Protein AF-A0A2V7QU75-F1 (afdb_monomer)

Foldseek 3Di:
DQPDVVVVVVCVVQVWAWPAPFDQDPVQKTKTWTQHPVRDIDIDIDRRPDD

pLDDT: mean 76.67, std 11.54, range [45.06, 89.56]

Nearest PDB structures (foldseek):
  1kll-assembly1_A-2  TM=8.060E-01  e=3.674E-02  Streptomyces lavendulae
  2i7r-assembly1_B  TM=8.028E-01  e=3.250E-02  Streptococcus pneumoniae
  2r6u-assembly2_D  TM=8.689E-01  e=1.417E-01  Rhodococcus jostii RHA1
  2rbb-assembly1_B  TM=8.498E-01  e=2.960E-01  Paraburkholderia phytofirmans PsJN
  3e5d-assembly1_A-2  TM=7.920E-01  e=4.023E-01  Listeria monocytogenes serotype 4b str. F2365

Secondary structure (DSSP, 8-state):
--HHHHHHHHHHHTT-EEEEEEEEPTTS-EEEEEE-TTS-EEEEEEPPPP-

Solvent-accessible surface area (backbone atoms only — not comparable to full-atom values): 3088 Å² total; per-residue (Å²): 120,79,54,67,64,56,47,50,53,49,39,49,74,72,55,24,45,72,75,38,68,83,40,76,46,99,85,66,34,34,38,31,30,33,29,38,81,90,72,48,78,47,77,50,75,43,69,63,74,80,129

Radius of gyration: 11.04 Å; Cα contacts (8 Å, |Δi|>4): 79; chains: 1; bounding box: 28×15×34 Å

Structure (mmCIF, N/CA/C/O backbone):
data_AF-A0A2V7QU75-F1
#
_entry.id   AF-A0A2V7QU75-F1
#
loop_
_atom_site.group_PDB
_atom_site.id
_atom_site.type_symbol
_atom_site.label_atom_id
_atom_site.label_alt_id
_atom_site.label_comp_id
_atom_site.label_asym_id
_atom_site.label_entity_id
_atom_site.label_seq_id
_atom_site.pdbx_PDB_ins_code
_atom_site.Cartn_x
_atom_site.Cartn_y
_atom_site.Cartn_z
_atom_site.occupancy
_atom_site.B_iso_or_equiv
_atom_site.auth_seq_id
_atom_site.auth_comp_id
_atom_site.auth_asym_id
_atom_site.auth_atom_id
_atom_site.pdbx_PDB_model_num
ATOM 1 N N . MET A 1 1 ? -0.349 -14.014 -15.580 1.00 45.19 1 MET A N 1
ATOM 2 C CA . MET A 1 1 ? -0.805 -13.550 -14.252 1.00 45.19 1 MET A CA 1
ATOM 3 C C . 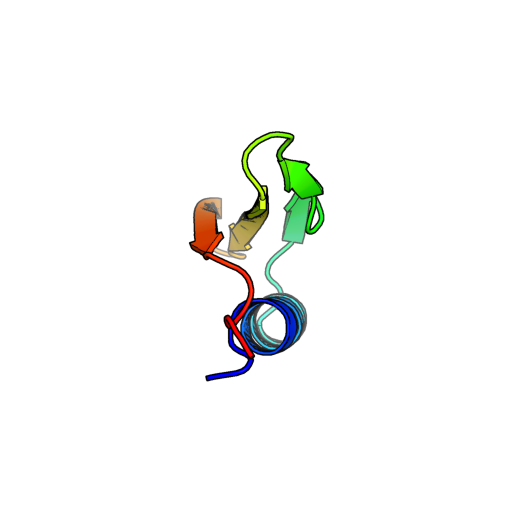MET A 1 1 ? -0.289 -12.132 -14.111 1.00 45.19 1 MET A C 1
ATOM 5 O O . MET A 1 1 ? 0.849 -11.931 -13.706 1.00 45.19 1 MET A O 1
ATOM 9 N N . ASP A 1 2 ? -1.095 -11.165 -14.535 1.00 52.94 2 ASP A N 1
ATOM 10 C CA . ASP A 1 2 ? -0.879 -9.711 -14.451 1.00 52.94 2 ASP A CA 1
ATOM 11 C C . ASP A 1 2 ? -0.958 -9.238 -12.984 1.00 52.94 2 ASP A C 1
ATOM 13 O O . ASP A 1 2 ? -1.792 -8.434 -12.576 1.00 52.94 2 ASP A O 1
ATOM 17 N N . GLY A 1 3 ? -0.189 -9.907 -12.124 1.00 62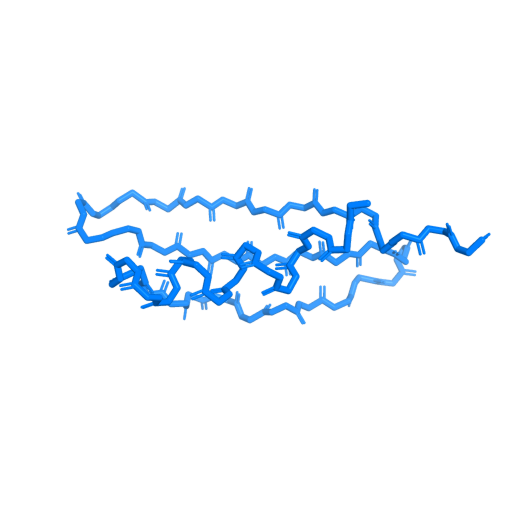.72 3 GLY A N 1
ATOM 18 C CA . GLY A 1 3 ? -0.712 -10.332 -10.829 1.00 62.72 3 GLY A CA 1
ATOM 19 C C . GLY A 1 3 ? -0.562 -9.328 -9.701 1.00 62.72 3 GLY A C 1
ATOM 20 O O . GLY A 1 3 ? -1.219 -9.496 -8.685 1.00 62.72 3 GLY A O 1
ATOM 21 N N . ILE A 1 4 ? 0.280 -8.304 -9.843 1.00 71.25 4 ILE A N 1
ATOM 22 C CA . ILE A 1 4 ? 0.602 -7.426 -8.712 1.00 71.25 4 ILE A CA 1
ATOM 23 C C . ILE A 1 4 ? -0.397 -6.272 -8.563 1.00 71.25 4 ILE A C 1
ATOM 25 O O . ILE A 1 4 ? -0.780 -5.926 -7.451 1.00 71.25 4 ILE A O 1
ATOM 29 N N . GLU A 1 5 ? -0.891 -5.740 -9.681 1.00 74.19 5 GLU A N 1
ATOM 30 C CA . GLU A 1 5 ? -1.916 -4.689 -9.704 1.00 74.19 5 GLU A CA 1
ATOM 31 C C . GLU A 1 5 ? -3.298 -5.256 -9.360 1.00 74.19 5 GLU A C 1
ATOM 33 O O . GLU A 1 5 ? -4.040 -4.656 -8.584 1.00 74.19 5 GLU A O 1
ATOM 38 N N . ALA A 1 6 ? -3.613 -6.458 -9.857 1.00 77.25 6 ALA A N 1
ATOM 39 C CA . ALA A 1 6 ? -4.831 -7.172 -9.485 1.00 77.25 6 ALA A CA 1
ATOM 40 C C . ALA A 1 6 ? -4.857 -7.514 -7.983 1.00 77.25 6 ALA A C 1
ATOM 42 O O . ALA A 1 6 ? -5.874 -7.297 -7.325 1.00 77.25 6 ALA A O 1
ATOM 43 N N . PHE A 1 7 ? -3.731 -7.972 -7.416 1.00 77.69 7 PHE A N 1
ATOM 44 C CA . PHE A 1 7 ? -3.615 -8.191 -5.969 1.00 77.69 7 PHE A CA 1
ATOM 45 C C . PHE A 1 7 ? -3.741 -6.891 -5.178 1.00 77.69 7 PHE A C 1
ATOM 47 O O . PHE A 1 7 ? -4.434 -6.871 -4.168 1.00 77.69 7 PHE A O 1
ATOM 54 N N . TYR A 1 8 ? -3.120 -5.801 -5.636 1.00 76.25 8 TYR A N 1
ATOM 55 C CA . TYR A 1 8 ? -3.234 -4.494 -4.991 1.00 76.25 8 TYR A CA 1
ATOM 56 C C . TYR A 1 8 ? -4.694 -4.025 -4.904 1.0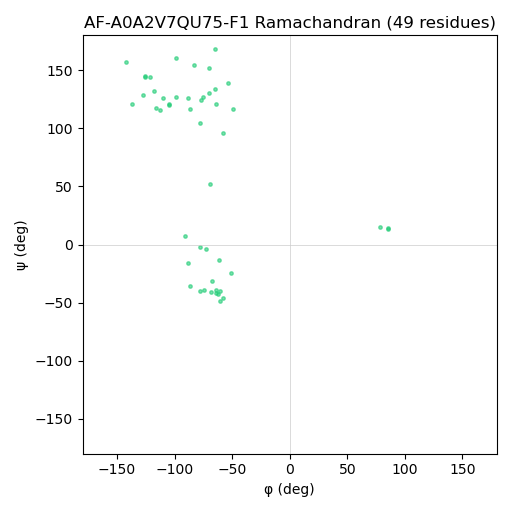0 76.25 8 TYR A C 1
ATOM 58 O O . TYR A 1 8 ? -5.154 -3.619 -3.836 1.00 76.25 8 TYR A O 1
ATOM 66 N N . ALA A 1 9 ? -5.447 -4.143 -6.003 1.00 81.69 9 ALA A N 1
ATOM 67 C CA . ALA A 1 9 ? -6.870 -3.815 -6.027 1.00 81.69 9 ALA A CA 1
ATOM 68 C C . ALA A 1 9 ? -7.693 -4.730 -5.103 1.00 81.69 9 ALA A C 1
ATOM 70 O O . ALA A 1 9 ? -8.593 -4.256 -4.411 1.00 8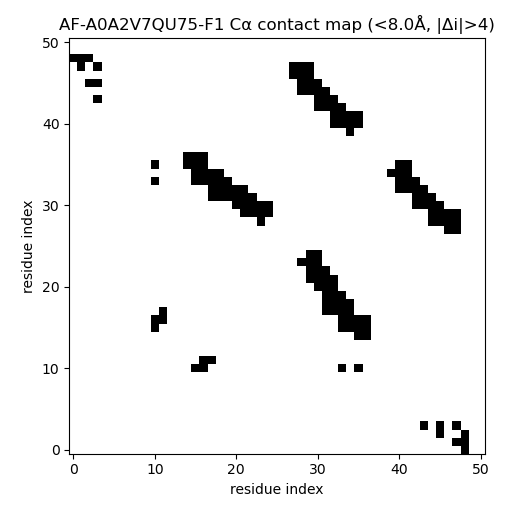1.69 9 ALA A O 1
ATOM 71 N N . GLN A 1 10 ? -7.365 -6.023 -5.049 1.00 83.62 10 GLN A N 1
ATOM 72 C CA . GLN A 1 10 ? -8.039 -6.981 -4.175 1.00 83.62 10 GLN A CA 1
ATOM 73 C C . GLN A 1 10 ? -7.744 -6.717 -2.690 1.00 83.62 10 GLN A C 1
ATOM 75 O O . GLN A 1 10 ? -8.656 -6.761 -1.871 1.00 83.62 10 GLN A O 1
ATOM 80 N N . CYS A 1 11 ? -6.501 -6.382 -2.340 1.00 81.06 11 CYS A N 1
ATOM 81 C CA . CYS A 1 11 ? -6.117 -5.965 -0.993 1.00 81.06 11 CYS A CA 1
ATOM 82 C C . CYS A 1 11 ? -6.879 -4.705 -0.571 1.00 81.06 11 CYS A C 1
ATOM 84 O O . CYS A 1 11 ? -7.497 -4.704 0.490 1.00 81.06 11 CYS A O 1
ATOM 86 N N . ALA A 1 12 ? -6.923 -3.679 -1.425 1.00 81.44 12 ALA A N 1
ATOM 87 C CA . ALA A 1 12 ? -7.696 -2.469 -1.149 1.00 81.44 12 ALA A CA 1
ATOM 88 C C . ALA A 1 12 ? -9.200 -2.765 -0.974 1.00 81.44 12 ALA A C 1
ATOM 90 O O . ALA A 1 12 ? -9.835 -2.220 -0.074 1.00 81.44 12 ALA A O 1
ATOM 91 N N . ALA A 1 13 ? -9.767 -3.662 -1.789 1.00 85.56 13 ALA A N 1
ATOM 92 C CA . ALA A 1 13 ? -11.167 -4.079 -1.679 1.00 85.56 13 ALA A CA 1
ATOM 93 C C . ALA A 1 13 ? -11.466 -4.884 -0.401 1.00 85.56 13 ALA A C 1
ATOM 95 O O . ALA A 1 13 ? -12.563 -4.777 0.141 1.00 85.56 13 ALA A O 1
ATOM 96 N N . ASN A 1 14 ? -10.494 -5.650 0.101 1.00 83.62 14 ASN A N 1
ATOM 97 C CA . ASN A 1 14 ? -10.593 -6.381 1.368 1.00 83.62 14 ASN A CA 1
ATOM 98 C C . ASN A 1 14 ? -10.395 -5.484 2.603 1.00 83.62 14 AS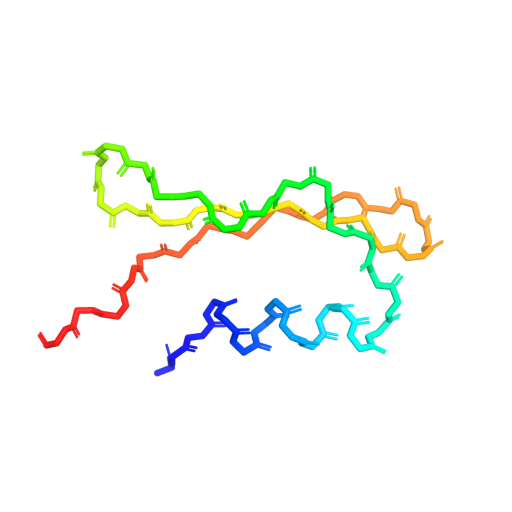N A C 1
ATOM 100 O O . ASN A 1 14 ? -10.504 -5.964 3.727 1.00 83.62 14 ASN A O 1
ATOM 104 N N . GLY A 1 15 ? -10.123 -4.188 2.413 1.00 84.25 15 GLY A N 1
ATOM 105 C CA . GLY A 1 15 ? -9.877 -3.248 3.504 1.00 84.25 15 GLY A CA 1
ATOM 106 C C . GLY A 1 15 ? -8.431 -3.232 3.993 1.00 84.25 15 GLY A C 1
ATOM 107 O O . GLY A 1 15 ? -8.160 -2.659 5.044 1.00 84.25 15 GLY A O 1
ATOM 108 N N . ALA A 1 16 ? -7.499 -3.828 3.243 1.00 86.31 16 ALA A N 1
ATOM 109 C CA . ALA A 1 16 ? -6.088 -3.725 3.564 1.00 86.31 16 ALA A CA 1
ATOM 110 C C . ALA A 1 16 ? -5.588 -2.292 3.308 1.00 86.31 16 ALA A C 1
ATOM 112 O O . ALA A 1 16 ? -5.791 -1.711 2.235 1.00 86.31 16 ALA A O 1
ATOM 113 N N . THR A 1 17 ? -4.902 -1.730 4.294 1.00 87.00 17 THR A N 1
ATOM 114 C CA . THR A 1 17 ? -4.265 -0.420 4.226 1.00 87.00 17 THR A CA 1
ATOM 115 C C . THR A 1 17 ? -2.975 -0.524 3.431 1.00 87.00 17 THR A C 1
ATOM 117 O O . THR A 1 17 ? -2.078 -1.292 3.759 1.00 87.00 17 THR A O 1
ATOM 120 N N . ILE A 1 18 ? -2.834 0.280 2.383 1.00 85.62 18 ILE A N 1
ATOM 121 C CA . ILE A 1 18 ? -1.595 0.327 1.605 1.00 85.62 18 ILE A CA 1
ATOM 122 C C . ILE A 1 18 ? -0.563 1.145 2.380 1.00 85.62 18 ILE A C 1
ATOM 124 O O . ILE A 1 18 ? -0.624 2.372 2.419 1.00 85.62 18 ILE A O 1
ATOM 128 N N . ILE A 1 19 ? 0.398 0.448 2.982 1.00 88.00 19 ILE A N 1
ATOM 129 C CA . ILE A 1 19 ? 1.497 1.053 3.740 1.00 88.00 19 ILE A CA 1
ATOM 130 C C . ILE A 1 19 ? 2.559 1.601 2.789 1.00 88.00 19 ILE A C 1
ATOM 132 O O . ILE A 1 19 ? 3.101 2.686 2.997 1.00 88.00 19 ILE A O 1
ATOM 136 N N . LYS A 1 20 ? 2.851 0.858 1.717 1.00 84.31 20 LYS A N 1
ATOM 137 C CA . LYS A 1 20 ? 3.777 1.287 0.671 1.00 84.31 20 LYS A CA 1
ATOM 138 C C . LYS A 1 20 ? 3.175 0.940 -0.688 1.00 84.31 20 LYS A C 1
ATOM 140 O O . LYS A 1 20 ? 2.906 -0.239 -0.934 1.00 84.31 20 LYS A O 1
ATOM 145 N N . PRO A 1 21 ? 2.962 1.935 -1.564 1.00 79.56 21 P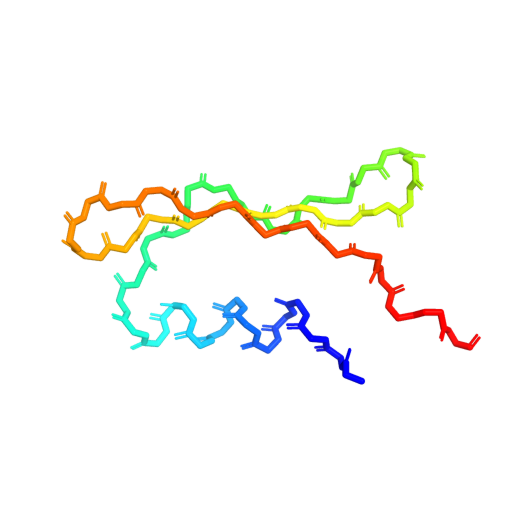RO A N 1
ATOM 146 C CA . PRO A 1 21 ? 2.436 1.688 -2.898 1.00 79.56 21 PRO A CA 1
ATOM 147 C C . PRO A 1 21 ? 3.424 0.864 -3.732 1.00 79.56 21 PRO A C 1
ATOM 149 O O . PRO A 1 21 ? 4.578 0.682 -3.349 1.00 79.56 21 PRO A O 1
ATOM 152 N N . LEU A 1 22 ? 2.951 0.380 -4.883 1.00 75.81 22 LEU A N 1
ATOM 153 C CA . LEU A 1 22 ? 3.737 -0.376 -5.854 1.00 75.81 22 LEU A CA 1
ATOM 154 C C . LEU A 1 22 ? 4.951 0.429 -6.332 1.00 75.81 22 LEU A C 1
ATOM 156 O O . LEU A 1 22 ? 4.857 1.238 -7.256 1.00 75.81 22 LEU A O 1
ATOM 160 N N . THR A 1 23 ? 6.099 0.185 -5.711 1.00 78.69 23 THR A N 1
ATOM 161 C CA . THR A 1 23 ? 7.353 0.858 -6.034 1.00 78.69 23 THR A CA 1
ATOM 162 C C . THR A 1 23 ? 8.186 -0.042 -6.930 1.00 78.69 23 THR A C 1
ATOM 164 O O . THR A 1 23 ? 8.445 -1.202 -6.612 1.00 78.69 23 THR A O 1
ATOM 167 N N . ALA A 1 24 ? 8.621 0.502 -8.067 1.00 79.38 24 ALA A N 1
ATOM 168 C CA . ALA A 1 24 ? 9.592 -0.160 -8.924 1.00 79.38 24 ALA A CA 1
ATOM 169 C C . ALA A 1 24 ? 10.988 -0.057 -8.302 1.00 79.38 24 ALA A C 1
ATOM 171 O O . ALA A 1 24 ? 11.460 1.034 -7.973 1.00 79.38 24 ALA A O 1
ATOM 172 N N . THR A 1 25 ? 11.652 -1.196 -8.152 1.00 74.75 25 THR A N 1
ATOM 173 C CA . THR A 1 25 ? 13.041 -1.254 -7.719 1.00 74.75 25 THR A CA 1
ATOM 174 C C . THR A 1 25 ? 13.977 -1.030 -8.906 1.00 74.75 25 THR A C 1
ATOM 176 O O . THR A 1 25 ? 13.638 -1.363 -10.048 1.00 74.75 25 THR A O 1
ATOM 179 N N . PRO A 1 26 ? 15.202 -0.535 -8.658 1.00 72.31 26 PRO A N 1
ATOM 180 C CA . PRO A 1 26 ? 16.218 -0.395 -9.701 1.00 72.31 26 PRO A CA 1
ATOM 181 C C . PRO A 1 26 ? 16.633 -1.731 -10.345 1.00 72.31 26 PRO A C 1
ATOM 183 O O . PRO A 1 26 ? 17.260 -1.725 -11.399 1.00 72.31 26 PRO A O 1
ATOM 186 N N . TRP A 1 27 ? 16.269 -2.875 -9.753 1.00 70.94 27 TRP A N 1
ATOM 187 C CA . TRP A 1 27 ? 16.531 -4.215 -10.294 1.00 70.94 27 TRP A CA 1
ATOM 188 C C . TRP A 1 27 ? 15.399 -4.746 -11.187 1.00 70.94 27 TRP A C 1
ATOM 190 O O . TRP A 1 27 ? 15.421 -5.912 -11.582 1.00 70.94 27 TRP A O 1
ATOM 200 N N . GLY A 1 28 ? 14.405 -3.909 -11.504 1.00 71.06 28 GLY A N 1
ATOM 201 C CA . GLY A 1 28 ? 13.294 -4.262 -12.389 1.00 71.06 28 GLY A CA 1
ATOM 202 C C . GLY A 1 28 ? 12.214 -5.119 -11.727 1.00 71.06 28 GLY A C 1
ATOM 203 O O . GLY A 1 28 ? 11.399 -5.706 -12.430 1.00 71.06 28 GLY A O 1
ATOM 204 N N . THR A 1 29 ? 12.186 -5.213 -10.397 1.00 76.81 29 THR A N 1
ATOM 205 C CA . THR A 1 29 ? 11.073 -5.823 -9.650 1.00 76.81 29 THR A CA 1
ATOM 206 C C . THR A 1 29 ? 10.136 -4.743 -9.123 1.00 76.81 29 THR A C 1
ATOM 208 O O . THR A 1 29 ? 10.518 -3.578 -9.037 1.00 76.81 29 THR A O 1
ATOM 211 N N . LYS A 1 30 ? 8.900 -5.105 -8.776 1.00 80.00 30 LYS A N 1
ATOM 212 C CA . LYS A 1 30 ? 7.990 -4.206 -8.061 1.00 80.00 30 LYS A CA 1
ATOM 213 C C . LYS A 1 30 ? 7.639 -4.821 -6.715 1.00 80.00 30 LYS A C 1
ATOM 215 O O . LYS A 1 30 ? 7.288 -6.002 -6.656 1.00 80.00 30 LYS A O 1
ATOM 220 N N . ASP A 1 31 ? 7.737 -4.022 -5.661 1.00 83.25 31 ASP A N 1
ATOM 221 C CA . ASP A 1 31 ? 7.294 -4.389 -4.320 1.00 83.25 31 ASP A CA 1
ATOM 222 C C . ASP A 1 31 ? 6.248 -3.411 -3.797 1.00 83.25 31 ASP A C 1
ATOM 224 O O . ASP A 1 31 ? 6.296 -2.211 -4.074 1.00 83.25 31 ASP A O 1
ATOM 228 N N . PHE A 1 32 ? 5.287 -3.941 -3.049 1.00 85.31 32 PHE A N 1
ATOM 229 C CA . PHE A 1 32 ? 4.318 -3.149 -2.306 1.00 85.31 32 PHE A CA 1
ATOM 230 C C . PHE A 1 32 ? 4.013 -3.810 -0.963 1.00 85.31 32 PHE A C 1
ATOM 232 O O . PHE A 1 32 ? 4.235 -5.009 -0.769 1.00 85.31 32 PHE A O 1
ATOM 239 N N . TYR A 1 33 ? 3.542 -2.995 -0.027 1.00 87.94 33 TYR A N 1
ATOM 240 C CA . TYR A 1 33 ? 3.299 -3.398 1.351 1.00 87.94 33 TYR A CA 1
ATOM 241 C C . TYR A 1 33 ? 1.876 -3.012 1.702 1.00 87.94 33 TYR A C 1
ATOM 243 O O . TYR A 1 33 ? 1.476 -1.856 1.518 1.00 87.94 33 TYR A O 1
ATOM 251 N N . VAL A 1 34 ? 1.133 -3.975 2.223 1.00 87.62 34 VAL A N 1
ATOM 252 C CA . VAL A 1 34 ? -0.222 -3.770 2.725 1.00 87.62 34 VAL A CA 1
ATOM 253 C C . VAL A 1 34 ? -0.308 -4.264 4.154 1.00 87.62 34 VAL A C 1
ATOM 255 O O . VAL A 1 34 ? 0.345 -5.233 4.523 1.00 87.62 34 VAL A O 1
ATOM 258 N N . GLU A 1 35 ? -1.101 -3.580 4.953 1.00 89.56 35 GLU A N 1
ATOM 259 C CA . GLU A 1 35 ? -1.505 -4.004 6.280 1.00 89.56 35 GLU A CA 1
ATOM 260 C C . GLU A 1 35 ? -2.951 -4.472 6.195 1.00 89.56 35 GLU A C 1
ATOM 262 O O . GLU A 1 35 ? -3.827 -3.725 5.769 1.00 89.56 35 GLU A O 1
ATOM 267 N N . ASP A 1 36 ? -3.196 -5.724 6.541 1.00 83.75 36 ASP A N 1
ATOM 268 C CA . ASP A 1 36 ? -4.541 -6.278 6.621 1.00 83.75 36 ASP A CA 1
ATOM 269 C C . ASP A 1 36 ? -5.303 -5.675 7.824 1.00 83.75 36 ASP A C 1
ATOM 271 O O . ASP A 1 36 ? -4.653 -5.291 8.800 1.00 83.75 36 ASP A O 1
ATOM 275 N N . PRO A 1 37 ? -6.648 -5.573 7.811 1.00 81.94 37 PRO A N 1
ATOM 276 C CA . PRO A 1 37 ? -7.440 -5.131 8.966 1.00 81.94 37 PRO A CA 1
ATOM 277 C C . PRO A 1 37 ? -7.142 -5.869 10.282 1.00 81.94 37 PRO A C 1
ATOM 279 O O . PRO A 1 37 ? -7.347 -5.291 11.350 1.00 81.94 37 PRO A O 1
ATOM 282 N N . ASP A 1 38 ? -6.624 -7.099 10.234 1.00 84.00 38 ASP A N 1
ATOM 283 C CA . ASP A 1 38 ? -6.144 -7.832 11.414 1.00 84.00 38 ASP A CA 1
ATOM 284 C C . ASP A 1 38 ? -4.806 -7.295 11.991 1.00 84.00 38 ASP A C 1
ATOM 286 O O . ASP A 1 38 ? -4.332 -7.769 13.026 1.00 84.00 38 ASP A O 1
ATOM 290 N N . GLY A 1 39 ? -4.185 -6.300 11.347 1.00 84.69 39 GLY A N 1
ATOM 291 C CA . GLY A 1 39 ? -2.911 -5.686 11.744 1.00 84.69 39 GLY A CA 1
ATOM 292 C C . GLY A 1 39 ? -1.668 -6.419 11.226 1.00 84.69 39 GLY A C 1
ATOM 293 O O . GLY A 1 39 ? -0.557 -6.178 11.702 1.00 84.69 39 GLY A O 1
ATOM 294 N N . TYR A 1 40 ? -1.828 -7.334 10.266 1.00 87.69 40 TYR A N 1
ATOM 295 C CA . TYR A 1 40 ? -0.711 -8.061 9.662 1.00 87.69 40 TYR 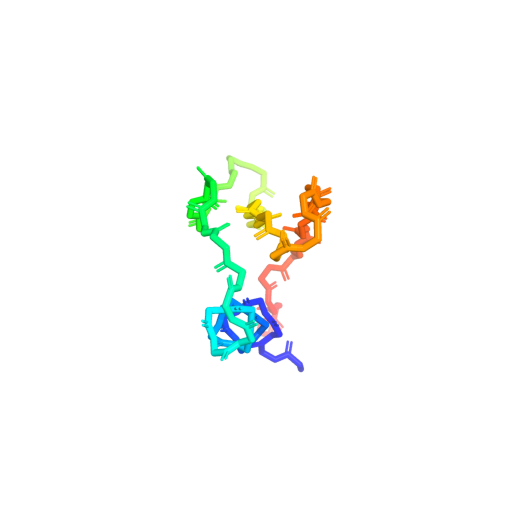A CA 1
ATOM 296 C C . TYR A 1 40 ? -0.135 -7.315 8.463 1.00 87.69 40 TYR A C 1
ATOM 298 O O . TYR A 1 40 ? -0.841 -7.034 7.498 1.00 87.69 40 TYR A O 1
ATOM 306 N N . VAL A 1 41 ? 1.179 -7.080 8.477 1.00 87.75 41 VAL A N 1
ATOM 307 C CA . VAL A 1 41 ? 1.892 -6.490 7.339 1.00 87.75 41 VAL A CA 1
ATOM 308 C C . VAL A 1 41 ? 2.306 -7.585 6.359 1.00 87.75 41 VAL A C 1
ATOM 310 O O . VAL A 1 41 ? 3.119 -8.454 6.680 1.00 87.75 41 VAL A O 1
ATOM 313 N N . VAL A 1 42 ? 1.769 -7.517 5.144 1.00 83.00 42 VAL A N 1
ATOM 314 C CA . VAL A 1 42 ? 2.060 -8.431 4.041 1.00 83.00 42 VAL A CA 1
ATOM 315 C C . VAL A 1 42 ? 2.858 -7.704 2.964 1.00 83.00 42 VAL A C 1
ATOM 317 O O . VAL A 1 42 ? 2.463 -6.654 2.451 1.00 83.00 42 VAL A O 1
ATOM 320 N N . CYS A 1 43 ? 4.001 -8.287 2.611 1.00 81.94 43 CYS A N 1
ATOM 321 C CA . CYS A 1 43 ? 4.920 -7.757 1.611 1.00 81.94 43 CYS A CA 1
ATOM 322 C C . CYS A 1 43 ? 4.798 -8.579 0.331 1.00 81.94 43 CYS A C 1
ATOM 324 O O . CYS A 1 43 ? 5.072 -9.781 0.332 1.00 81.94 43 CYS A O 1
ATOM 326 N N . PHE A 1 44 ? 4.447 -7.927 -0.771 1.00 78.88 44 PHE A N 1
ATOM 327 C CA . PHE A 1 44 ? 4.325 -8.576 -2.068 1.00 78.88 44 PHE A CA 1
ATOM 328 C C . PHE A 1 44 ? 5.413 -8.060 -2.998 1.00 78.88 44 PHE A C 1
ATOM 330 O O . PHE A 1 44 ? 5.436 -6.885 -3.351 1.00 78.88 44 PHE A O 1
ATOM 337 N N . GLY A 1 45 ? 6.314 -8.956 -3.395 1.00 76.62 45 GLY A N 1
ATOM 338 C CA . GLY A 1 45 ? 7.352 -8.696 -4.385 1.00 76.62 45 GLY A CA 1
ATOM 339 C C . GLY A 1 45 ? 7.139 -9.584 -5.600 1.00 76.62 45 GLY A C 1
ATOM 340 O O . GLY A 1 45 ? 7.196 -10.808 -5.491 1.00 76.62 45 GLY A O 1
ATOM 341 N N . GLY A 1 46 ? 6.901 -8.976 -6.757 1.00 70.12 46 GLY A N 1
ATOM 342 C CA . GLY A 1 46 ? 6.743 -9.685 -8.023 1.00 70.12 46 GLY A CA 1
ATOM 343 C C . GLY A 1 46 ? 7.702 -9.142 -9.071 1.00 70.12 46 GLY A C 1
ATOM 344 O O . GLY A 1 46 ? 7.958 -7.935 -9.140 1.00 70.12 46 GLY A O 1
ATOM 345 N N . ARG A 1 47 ? 8.226 -10.023 -9.930 1.00 65.38 47 ARG A N 1
ATOM 346 C CA . ARG A 1 47 ? 8.723 -9.553 -11.227 1.00 65.38 47 ARG A CA 1
ATOM 347 C C . ARG A 1 47 ? 7.514 -9.025 -12.009 1.00 65.38 47 ARG A C 1
ATOM 349 O O . ARG A 1 47 ? 6.487 -9.707 -12.010 1.00 65.38 47 ARG A O 1
ATOM 356 N N . PRO A 1 48 ? 7.600 -7.842 -12.646 1.00 59.34 48 PRO A N 1
ATOM 357 C CA . PRO A 1 48 ? 6.618 -7.479 -13.658 1.00 59.34 48 PRO A CA 1
ATOM 358 C C . PRO A 1 48 ? 6.583 -8.622 -14.674 1.00 59.34 48 PRO A C 1
ATOM 360 O O . PRO A 1 48 ? 7.634 -9.206 -14.958 1.00 59.34 48 PRO A O 1
ATOM 363 N N . ALA A 1 49 ? 5.387 -9.001 -15.130 1.00 51.22 49 ALA A N 1
ATOM 364 C CA . ALA A 1 49 ? 5.251 -10.029 -16.150 1.00 51.22 49 ALA A CA 1
ATOM 365 C C . ALA A 1 49 ? 6.208 -9.671 -17.293 1.00 51.22 49 ALA A C 1
ATOM 367 O O . ALA A 1 49 ? 6.129 -8.573 -17.843 1.00 51.22 49 ALA A O 1
ATOM 368 N N . ALA A 1 50 ? 7.188 -10.542 -17.536 1.00 45.72 50 ALA A N 1
ATOM 369 C CA . ALA A 1 50 ? 7.973 -10.452 -18.747 1.00 45.72 50 ALA A CA 1
ATOM 370 C C . ALA A 1 50 ? 6.989 -10.714 -19.888 1.00 45.72 50 ALA A C 1
ATOM 372 O O . ALA A 1 50 ? 6.302 -11.738 -19.856 1.00 45.72 50 ALA A O 1
ATOM 373 N N . ASP A 1 51 ? 6.872 -9.737 -20.784 1.00 45.06 51 ASP A N 1
ATOM 374 C CA . 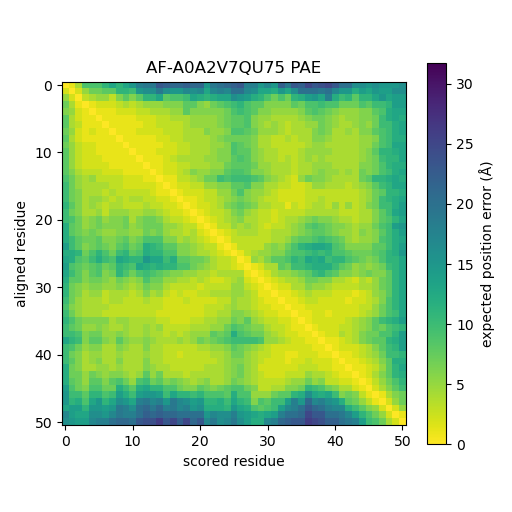ASP A 1 51 ? 6.317 -9.926 -22.124 1.00 45.06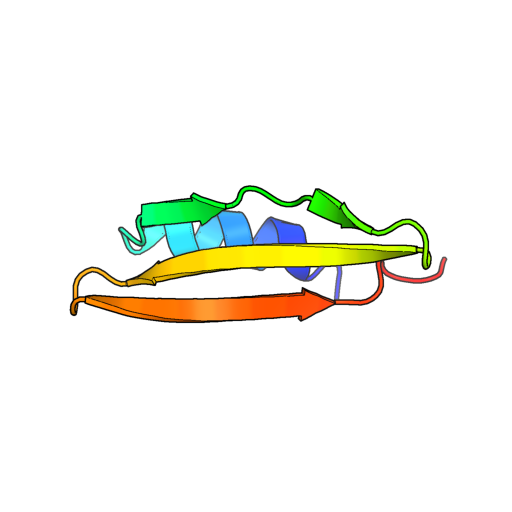 51 ASP A CA 1
ATOM 375 C C . ASP A 1 51 ? 7.017 -11.105 -22.819 1.00 45.06 51 ASP A C 1
ATOM 377 O O . ASP A 1 51 ? 8.269 -11.183 -22.721 1.00 45.06 51 ASP A O 1
#

Sequence (51 aa):
MDGIEAFYAQCAANGATIIKPLTATPWGTKDFYVEDPDGYVVCFGGRPAAD

Mean predicted aligned error: 6.52 Å